Protein AF-A0A259LXD4-F1 (afdb_monomer)

Secondary structure (DSSP, 8-state):
--PPP-PPPP----PPPPPPP------PSPEEEEES-SGGGGGEEEEEESSEEEEEESGGGTTEEEEEEGGGEEEEEETTEEEEEETTSS--EEEESSTT--EEESEEEEE-SSHHHHHHHHHHHHHHHHHHHHTS---

Foldseek 3Di:
DDDDDDDDDDDDDDDDDDDDDPDPPPDDFQKDKDFLDDDLRNQWIWMDGQFWIKTAGGDVSQAKIKTAGLVQWDWDQDPFAIKIFGPVNDQRIFMDRPPPDGDGHRMDGRGHPDPVSRVVVVVSSVVNNVRSVVPDDDD

Solvent-accessible surface area (backbone atoms only — not comparable to full-atom values): 8181 Å² total; per-residue (Å²): 140,85,80,84,84,80,84,81,79,83,82,77,81,78,78,82,75,83,79,78,75,85,73,79,72,80,76,67,80,62,67,54,78,52,55,26,38,63,85,79,32,55,32,32,34,38,38,37,41,75,61,34,33,36,43,28,28,42,76,93,26,62,67,18,42,36,43,35,40,46,92,49,43,45,77,44,85,49,97,64,27,39,36,36,32,26,69,84,72,44,61,61,29,39,31,28,62,43,94,86,39,78,42,60,34,38,63,51,72,51,63,32,76,41,73,66,46,47,51,52,52,52,50,52,52,52,53,40,52,54,51,43,57,70,68,52,76,81,131

Sequence (139 aa):
MTLPQSDLAEAGTIAAAPEASPEATLAGPPRFHGKTGDDVYIYHQVWGDCAMLDHGVGRNYAWGRYRMPLNGVSHQIVEEGIRFTCADGSDCIEGGILEDTPGRTSEHTVPFQSAEFTATYLAQVADLRAACQAAVPAP

Radius of gyration: 25.69 Å; Cα contacts (8 Å, |Δi|>4): 226; chains: 1; bounding box: 62×67×64 Å

Mean predicted aligned error: 11.18 Å

pLDDT: mean 83.95, std 17.84, range [46.03, 98.44]

Nearest PDB structures (foldseek):
  3zvr-assembly1_A  TM=5.681E-01  e=3.660E-01  Rattus norvegicus
  6w3j-assembly1_B  TM=2.791E-01  e=7.040E-01  Homo sapiens
  4n7z-assembly1_A-2  TM=2.471E-01  e=7.040E-01  Homo sapiens
  2f0c-assembly1_C  TM=1.620E-01  e=5.989E+00  Lactococcus phage TP901-1
  3hg0-assembly1_A  TM=1.538E-01  e=6.745E+00  Lactococcus phage TP901-1

Structure (mmCIF, N/CA/C/O backbone):
data_AF-A0A259LXD4-F1
#
_entry.id   AF-A0A259LXD4-F1
#
loop_
_atom_site.group_PDB
_atom_site.id
_atom_site.type_symbol
_atom_site.label_atom_id
_atom_site.label_alt_id
_atom_site.label_comp_id
_atom_site.label_asym_id
_atom_site.label_entity_id
_atom_site.label_seq_id
_atom_site.pdbx_PDB_ins_code
_atom_site.Cartn_x
_atom_site.Cartn_y
_atom_site.Cartn_z
_atom_site.occupancy
_atom_site.B_iso_or_equiv
_atom_site.auth_seq_id
_atom_site.auth_comp_id
_atom_site.auth_asym_id
_atom_site.auth_atom_id
_atom_site.pdbx_PDB_model_num
ATOM 1 N N . MET A 1 1 ? 39.051 -57.321 -50.309 1.00 48.53 1 MET A N 1
ATOM 2 C CA . MET A 1 1 ? 37.728 -57.368 -49.656 1.00 48.53 1 MET A CA 1
ATOM 3 C C . MET A 1 1 ? 37.309 -55.913 -49.506 1.00 48.53 1 MET A C 1
ATOM 5 O O . MET A 1 1 ? 37.899 -55.210 -48.701 1.00 48.53 1 MET A O 1
ATOM 9 N N . THR A 1 2 ? 36.474 -55.429 -50.425 1.00 52.53 2 THR A N 1
ATOM 10 C CA . THR A 1 2 ? 36.201 -53.998 -50.655 1.00 52.53 2 THR A CA 1
ATOM 11 C C . THR A 1 2 ? 34.801 -53.687 -50.139 1.00 52.53 2 THR A C 1
ATOM 13 O O . THR A 1 2 ? 33.858 -54.364 -50.539 1.00 52.53 2 THR A O 1
ATOM 16 N N . LEU A 1 3 ? 34.669 -52.709 -49.242 1.00 55.47 3 LEU A N 1
ATOM 17 C CA . LEU A 1 3 ? 33.374 -52.211 -48.767 1.00 55.47 3 LEU A CA 1
ATOM 18 C C . LEU A 1 3 ? 32.902 -51.070 -49.688 1.00 55.47 3 LEU A C 1
ATOM 20 O O . LEU A 1 3 ? 33.734 -50.236 -50.053 1.00 55.47 3 LEU A O 1
ATOM 24 N N . PRO A 1 4 ? 31.617 -51.015 -50.081 1.00 59.03 4 PRO A N 1
ATOM 25 C CA . PRO A 1 4 ? 31.087 -49.906 -50.865 1.00 59.03 4 PRO A CA 1
ATOM 26 C C . PRO A 1 4 ? 30.902 -48.646 -50.006 1.00 59.03 4 PRO A C 1
ATOM 28 O O . PRO A 1 4 ? 30.591 -48.721 -48.817 1.00 59.03 4 PRO A O 1
ATOM 31 N N . GLN A 1 5 ? 31.119 -47.492 -50.636 1.00 52.81 5 GLN A N 1
ATOM 32 C CA . GLN A 1 5 ? 30.875 -46.163 -50.081 1.00 52.81 5 GLN A CA 1
ATOM 33 C C . GLN A 1 5 ? 29.365 -45.894 -50.050 1.00 52.81 5 GLN A C 1
ATOM 35 O O . GLN A 1 5 ? 28.688 -46.085 -51.056 1.00 52.81 5 GLN A O 1
ATOM 40 N N . SER A 1 6 ? 28.851 -45.461 -48.898 1.00 59.56 6 SER A N 1
ATOM 41 C CA . SER A 1 6 ? 27.480 -44.967 -48.766 1.00 59.56 6 SER A CA 1
ATOM 42 C C . SER A 1 6 ? 27.440 -43.478 -49.095 1.00 59.56 6 SER A C 1
ATOM 44 O O . SER A 1 6 ? 28.030 -42.669 -48.376 1.00 59.56 6 SER A O 1
ATOM 46 N N . ASP A 1 7 ? 26.731 -43.139 -50.168 1.00 52.47 7 ASP A N 1
ATOM 47 C CA . ASP A 1 7 ? 26.339 -41.779 -50.523 1.00 52.47 7 ASP A CA 1
ATOM 48 C C . ASP A 1 7 ? 25.483 -41.157 -49.406 1.00 52.47 7 ASP A C 1
ATOM 50 O O . ASP A 1 7 ? 24.436 -41.687 -49.023 1.00 52.47 7 ASP A O 1
ATOM 54 N N . LEU A 1 8 ? 25.941 -40.027 -48.863 1.00 57.22 8 LEU A N 1
ATOM 55 C CA . LEU A 1 8 ? 25.171 -39.196 -47.940 1.00 57.22 8 LEU A CA 1
ATOM 56 C C . LEU A 1 8 ? 24.273 -38.262 -48.758 1.00 57.22 8 LEU A C 1
ATOM 58 O O . LEU A 1 8 ? 24.759 -37.433 -49.524 1.00 57.22 8 LEU A O 1
ATOM 62 N N . ALA A 1 9 ? 22.962 -38.427 -48.588 1.00 55.69 9 ALA A N 1
ATOM 63 C CA . ALA A 1 9 ? 21.921 -37.646 -49.242 1.00 55.69 9 ALA A CA 1
ATOM 64 C C . ALA A 1 9 ? 21.939 -36.156 -48.845 1.00 55.69 9 ALA A C 1
ATOM 66 O O . ALA A 1 9 ? 22.207 -35.802 -47.695 1.00 55.69 9 ALA A O 1
ATOM 67 N N . GLU A 1 10 ? 21.596 -35.306 -49.818 1.00 53.69 10 GLU A N 1
ATOM 68 C CA . GLU A 1 10 ? 21.357 -33.865 -49.694 1.00 53.69 10 GLU A CA 1
ATOM 69 C C . GLU A 1 10 ? 20.363 -33.522 -48.572 1.00 53.69 10 GLU A C 1
ATOM 71 O O . GLU A 1 10 ? 19.257 -34.062 -48.493 1.00 53.69 10 GLU A O 1
ATOM 76 N N . ALA A 1 11 ? 20.740 -32.564 -47.725 1.00 54.81 11 ALA A N 1
ATOM 77 C CA . ALA A 1 11 ? 19.847 -31.964 -46.746 1.00 54.81 11 ALA A CA 1
ATOM 78 C C . ALA A 1 11 ? 18.886 -30.993 -47.452 1.00 54.81 11 ALA A C 1
ATOM 80 O O . ALA A 1 11 ? 19.263 -29.879 -47.814 1.00 54.81 11 ALA A O 1
ATOM 81 N N . GLY A 1 12 ? 17.635 -31.415 -47.643 1.00 48.69 12 GLY A N 1
ATOM 82 C CA . GLY A 1 12 ? 16.559 -30.548 -48.115 1.00 48.69 12 GLY A CA 1
ATOM 83 C C . GLY A 1 12 ? 16.285 -29.407 -47.132 1.00 48.69 12 GLY A C 1
ATOM 84 O O . GLY A 1 12 ? 16.024 -29.632 -45.950 1.00 48.69 12 GLY A O 1
ATOM 85 N N . THR A 1 13 ? 16.336 -28.170 -47.622 1.00 58.38 13 THR A N 1
ATOM 86 C CA . THR A 1 13 ? 15.918 -26.973 -46.887 1.00 58.38 13 THR A CA 1
ATOM 87 C C . THR A 1 13 ? 14.422 -27.047 -46.581 1.00 58.38 13 THR A C 1
ATOM 89 O O . THR A 1 13 ? 13.594 -27.050 -47.490 1.00 58.38 13 THR A O 1
ATOM 92 N N . ILE A 1 14 ? 14.066 -27.076 -45.297 1.00 58.97 14 ILE A N 1
ATOM 93 C CA . ILE A 1 14 ? 12.678 -26.923 -44.857 1.00 58.97 14 ILE A CA 1
ATOM 94 C C . ILE A 1 14 ? 12.365 -25.424 -44.875 1.00 58.97 14 ILE A C 1
ATOM 96 O O . ILE A 1 14 ? 12.981 -24.649 -44.144 1.00 58.97 14 ILE A O 1
ATOM 100 N N . ALA A 1 15 ? 11.439 -25.010 -45.739 1.00 59.28 15 ALA A N 1
ATOM 101 C CA . ALA A 1 15 ? 10.915 -23.651 -45.749 1.00 59.28 15 ALA A CA 1
ATOM 102 C C . ALA A 1 15 ? 10.229 -23.349 -44.406 1.00 59.28 15 ALA A C 1
ATOM 104 O O . ALA A 1 15 ? 9.408 -24.137 -43.933 1.00 59.28 15 ALA A O 1
ATOM 105 N N . ALA A 1 16 ? 10.581 -22.218 -43.792 1.00 51.22 16 ALA A N 1
ATOM 106 C CA . ALA A 1 16 ? 9.965 -21.754 -42.557 1.00 51.22 16 ALA A CA 1
ATOM 107 C C . ALA A 1 16 ? 8.463 -21.506 -42.775 1.00 51.22 16 ALA A C 1
ATOM 109 O O . ALA A 1 16 ? 8.065 -20.823 -43.721 1.00 51.22 16 ALA A O 1
ATOM 110 N N . ALA A 1 17 ? 7.636 -22.087 -41.905 1.00 54.19 17 ALA A N 1
ATOM 111 C CA . ALA A 1 17 ? 6.202 -21.834 -41.868 1.00 54.19 17 ALA A CA 1
ATOM 112 C C . ALA A 1 17 ? 5.929 -20.358 -41.505 1.00 54.19 17 ALA A C 1
ATOM 114 O O . ALA A 1 17 ? 6.701 -19.778 -40.737 1.00 54.19 17 ALA A O 1
ATOM 115 N N . PRO A 1 18 ? 4.858 -19.745 -42.042 1.00 50.41 18 PRO A N 1
ATOM 116 C CA . PRO A 1 18 ? 4.520 -18.353 -41.768 1.00 50.41 18 PRO A CA 1
ATOM 117 C C . PRO A 1 18 ? 4.286 -18.125 -40.272 1.00 50.41 18 PRO A C 1
ATOM 119 O O . PRO A 1 18 ? 3.616 -18.915 -39.604 1.00 50.41 18 PRO A O 1
ATOM 122 N N . GLU A 1 19 ? 4.866 -17.036 -39.773 1.00 56.22 19 GLU A N 1
ATOM 123 C CA . GLU A 1 19 ? 4.795 -16.598 -38.383 1.00 56.22 19 GLU A CA 1
ATOM 124 C C . GLU A 1 19 ? 3.335 -16.435 -37.940 1.00 56.22 19 GLU A C 1
ATOM 126 O O . GLU A 1 19 ? 2.508 -15.835 -38.633 1.00 56.22 19 GLU A O 1
ATOM 131 N N . ALA A 1 20 ? 3.019 -17.018 -36.784 1.00 52.84 20 ALA A N 1
ATOM 132 C CA . ALA A 1 20 ? 1.704 -16.939 -36.179 1.00 52.84 20 ALA A CA 1
ATOM 133 C C . ALA A 1 20 ? 1.309 -15.473 -35.926 1.00 52.84 20 ALA A C 1
ATOM 135 O O . ALA A 1 20 ? 2.092 -14.667 -35.426 1.00 52.84 20 ALA A O 1
ATOM 136 N N . SER A 1 21 ? 0.063 -15.162 -36.287 1.00 51.66 21 SER A N 1
ATOM 137 C CA . SER A 1 21 ? -0.647 -13.916 -35.985 1.00 51.66 21 SER A CA 1
ATOM 138 C C . SER A 1 21 ? -0.534 -13.559 -34.493 1.00 51.66 21 SER A C 1
ATOM 140 O O . SER A 1 21 ? -0.511 -14.484 -33.680 1.00 51.66 21 SER A O 1
ATOM 142 N N . PRO A 1 22 ? -0.500 -12.269 -34.097 1.00 53.78 22 PRO A N 1
ATOM 143 C CA . PRO A 1 22 ? -0.446 -11.903 -32.689 1.00 53.78 22 PRO A CA 1
ATOM 144 C C . PRO A 1 22 ? -1.735 -12.374 -32.017 1.00 53.78 22 PRO A C 1
ATOM 146 O O . PRO A 1 22 ? -2.804 -11.792 -32.207 1.00 53.78 22 PRO A O 1
ATOM 149 N N . GLU A 1 23 ? -1.639 -13.456 -31.246 1.00 50.03 23 GLU A N 1
ATOM 150 C CA . GLU A 1 23 ? -2.660 -13.813 -30.277 1.00 50.03 23 GLU A CA 1
ATOM 151 C C . GLU A 1 23 ? -2.882 -12.583 -29.401 1.00 50.03 23 GLU A C 1
ATOM 153 O O . GLU A 1 23 ? -1.971 -12.102 -28.724 1.00 50.03 23 GLU A O 1
ATOM 158 N N . ALA A 1 24 ? -4.096 -12.036 -29.444 1.00 48.34 24 ALA A N 1
ATOM 159 C CA . ALA A 1 24 ? -4.552 -11.132 -28.412 1.00 48.34 24 ALA A CA 1
ATOM 160 C C . ALA A 1 24 ? -4.520 -11.932 -27.110 1.00 48.34 24 ALA A C 1
ATOM 162 O O . ALA A 1 24 ? -5.437 -12.702 -26.821 1.00 48.34 24 ALA A O 1
ATOM 163 N N . THR A 1 25 ? -3.430 -11.797 -26.356 1.00 48.28 25 THR A N 1
ATOM 164 C CA . THR A 1 25 ? -3.342 -12.277 -24.986 1.00 48.28 25 THR A CA 1
ATOM 165 C C . THR A 1 25 ? -4.587 -11.757 -24.286 1.00 48.28 25 THR A C 1
ATOM 167 O O . THR A 1 25 ? -4.755 -10.542 -24.171 1.00 48.28 25 THR A O 1
ATOM 170 N N . LEU A 1 26 ? -5.493 -12.654 -23.886 1.00 46.03 26 LEU A N 1
ATOM 171 C CA . LEU A 1 26 ? -6.630 -12.302 -23.045 1.00 46.03 26 LEU A CA 1
ATOM 172 C C . LEU A 1 26 ? -6.041 -11.665 -21.787 1.00 46.03 26 LEU A C 1
ATOM 174 O O . LEU A 1 26 ? -5.521 -12.365 -20.917 1.00 46.03 26 LEU A O 1
ATOM 178 N N . ALA A 1 27 ? -6.018 -10.335 -21.746 1.00 64.56 27 ALA A N 1
ATOM 179 C CA . ALA A 1 27 ? -5.463 -9.606 -20.627 1.00 64.56 27 ALA A CA 1
ATOM 180 C C . ALA A 1 27 ? -6.328 -9.953 -19.415 1.00 64.56 27 ALA A C 1
ATOM 182 O O . ALA A 1 27 ? -7.513 -9.623 -19.368 1.00 64.56 27 ALA A O 1
ATOM 183 N N . GLY A 1 28 ? -5.754 -10.701 -18.470 1.00 65.25 28 GLY A N 1
ATOM 184 C CA . GLY A 1 28 ? -6.390 -10.953 -17.182 1.00 65.25 28 GLY A CA 1
ATOM 185 C C . GLY A 1 28 ? -6.682 -9.637 -16.448 1.00 65.25 28 GLY A C 1
ATOM 186 O O . GLY A 1 28 ? -6.228 -8.574 -16.884 1.00 65.25 28 GLY A O 1
ATOM 187 N N . PRO A 1 29 ? -7.423 -9.680 -15.327 1.00 79.81 29 PRO A N 1
ATOM 188 C CA . PRO A 1 29 ? -7.726 -8.474 -14.567 1.00 79.81 29 PRO A CA 1
ATOM 189 C C . PRO A 1 29 ? -6.436 -7.713 -14.206 1.00 79.81 29 PRO A C 1
ATOM 191 O O . PRO A 1 29 ? -5.418 -8.361 -13.919 1.00 79.81 29 PRO A O 1
ATOM 194 N N . PRO A 1 30 ? -6.463 -6.364 -14.213 1.00 86.94 30 PRO A N 1
ATOM 195 C CA . PRO A 1 30 ? -5.315 -5.546 -13.842 1.00 86.94 30 PRO A CA 1
ATOM 196 C C . PRO A 1 30 ? -4.732 -5.977 -12.494 1.00 86.94 30 PRO A C 1
ATOM 198 O O . PRO A 1 30 ? -5.461 -6.117 -11.510 1.00 86.94 30 PRO A O 1
ATOM 201 N N . ARG A 1 31 ? -3.416 -6.212 -12.461 1.00 92.69 31 ARG A N 1
ATOM 202 C CA . ARG A 1 31 ? -2.681 -6.620 -11.258 1.00 92.69 31 ARG A CA 1
ATOM 203 C C . ARG A 1 31 ? -1.198 -6.278 -11.360 1.00 92.69 31 ARG A C 1
ATOM 205 O O . ARG A 1 31 ? -0.652 -6.259 -12.461 1.00 92.69 31 ARG A O 1
ATOM 212 N N . PHE A 1 32 ? -0.532 -6.106 -10.223 1.00 94.69 32 PHE A N 1
ATOM 213 C CA . PHE A 1 32 ? 0.930 -5.993 -10.145 1.00 94.69 32 PHE A CA 1
ATOM 214 C C . PHE A 1 32 ? 1.473 -6.769 -8.944 1.00 94.69 32 PHE A C 1
ATOM 216 O O . PHE A 1 32 ? 0.761 -6.968 -7.966 1.00 94.69 32 PHE A O 1
ATOM 223 N N . HIS A 1 33 ? 2.741 -7.176 -8.995 1.00 94.62 33 HIS A N 1
ATOM 224 C CA . HIS A 1 33 ? 3.467 -7.781 -7.875 1.00 94.62 33 HIS A CA 1
ATOM 225 C C . HIS A 1 33 ? 4.883 -7.210 -7.825 1.0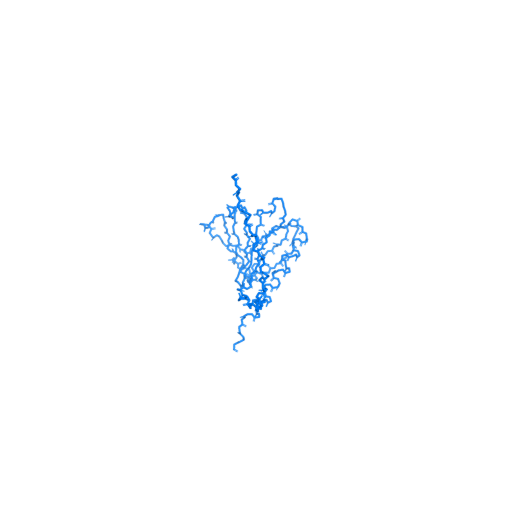0 94.62 33 HIS A C 1
ATOM 227 O O . HIS A 1 33 ? 5.503 -7.002 -8.867 1.00 94.62 33 HIS A O 1
ATOM 233 N N . GLY A 1 34 ? 5.385 -6.954 -6.621 1.00 93.62 34 GLY A N 1
ATOM 234 C CA . GLY A 1 34 ? 6.707 -6.391 -6.405 1.00 93.62 34 GLY A CA 1
ATOM 235 C C . GLY A 1 34 ? 7.237 -6.622 -4.992 1.00 93.62 34 GLY A C 1
ATOM 236 O O . GLY A 1 34 ? 6.648 -7.329 -4.170 1.00 93.62 34 GLY A O 1
ATOM 237 N N . LYS A 1 35 ? 8.385 -6.006 -4.725 1.00 93.81 35 LYS A N 1
ATOM 238 C CA . LYS A 1 35 ? 9.043 -5.957 -3.4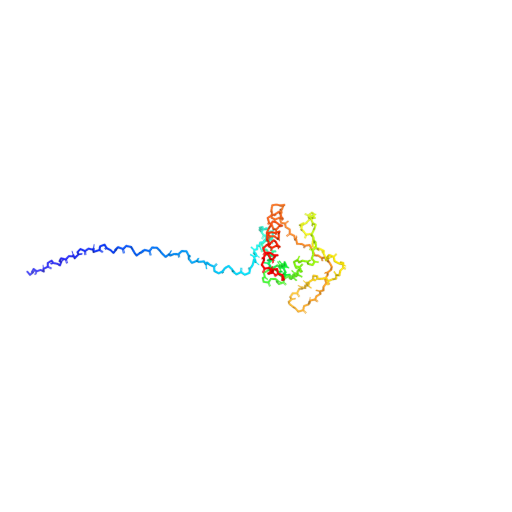15 1.00 93.81 35 LYS A CA 1
ATOM 239 C C . LYS A 1 35 ? 9.194 -4.499 -3.005 1.00 93.81 35 LYS A C 1
ATOM 241 O O . LYS A 1 35 ? 9.182 -3.625 -3.870 1.00 93.81 35 LYS A O 1
ATOM 246 N N . THR A 1 36 ? 9.378 -4.239 -1.718 1.00 94.94 36 THR A N 1
ATOM 247 C CA . THR A 1 36 ? 9.582 -2.864 -1.234 1.00 94.94 36 THR A CA 1
ATOM 248 C C . THR A 1 36 ? 11.052 -2.429 -1.196 1.00 94.94 36 THR A C 1
ATOM 250 O O . THR A 1 36 ? 11.359 -1.299 -0.808 1.00 94.94 36 THR A O 1
ATOM 253 N N . GLY A 1 37 ? 11.959 -3.312 -1.622 1.00 94.62 37 GLY A N 1
ATOM 254 C CA . GLY A 1 37 ? 13.386 -3.054 -1.777 1.00 94.62 37 GLY A CA 1
ATOM 255 C C . GLY A 1 37 ? 14.211 -4.336 -1.900 1.00 94.62 37 GLY A C 1
ATOM 256 O O . GLY A 1 37 ? 13.674 -5.421 -2.149 1.00 94.62 37 GLY A O 1
ATOM 257 N N . ASP A 1 38 ? 15.511 -4.190 -1.665 1.00 92.19 38 ASP A N 1
ATOM 258 C CA . ASP A 1 38 ? 16.531 -5.240 -1.658 1.00 92.19 38 ASP A CA 1
ATOM 259 C C . ASP A 1 38 ? 16.944 -5.667 -0.231 1.00 92.19 38 ASP A C 1
ATOM 261 O O . ASP A 1 38 ? 16.411 -5.192 0.775 1.00 92.19 38 ASP A O 1
ATOM 265 N N . ASP A 1 39 ? 17.880 -6.617 -0.126 1.00 92.38 39 ASP A N 1
ATOM 266 C CA . ASP A 1 39 ? 18.386 -7.188 1.132 1.00 92.38 39 ASP A CA 1
ATOM 267 C C . ASP A 1 39 ? 17.275 -7.675 2.073 1.00 92.38 39 ASP A C 1
ATOM 269 O O . ASP A 1 39 ? 16.596 -8.658 1.788 1.00 92.38 39 ASP A O 1
ATOM 273 N N . VAL A 1 40 ? 17.075 -7.011 3.212 1.00 88.62 40 VAL A N 1
ATOM 274 C CA . VAL A 1 40 ? 16.027 -7.360 4.178 1.00 88.62 40 VAL A CA 1
ATOM 275 C C . VAL A 1 40 ? 14.629 -6.979 3.679 1.00 88.62 40 VAL A C 1
ATOM 277 O O . VAL A 1 40 ? 13.654 -7.630 4.051 1.00 88.62 40 VAL A O 1
ATOM 280 N N . TYR A 1 41 ? 14.519 -5.997 2.779 1.00 91.75 41 TYR A N 1
ATOM 281 C CA . TYR A 1 41 ? 13.246 -5.547 2.214 1.00 91.75 41 TYR A CA 1
ATOM 282 C C . TYR A 1 41 ? 12.670 -6.532 1.192 1.00 91.75 41 TYR A C 1
ATOM 284 O O . TYR A 1 41 ? 11.481 -6.468 0.892 1.00 91.75 41 TYR A O 1
ATOM 292 N N . ILE A 1 42 ? 13.433 -7.535 0.731 1.00 91.81 42 ILE A N 1
ATOM 293 C CA . ILE A 1 42 ? 12.868 -8.607 -0.109 1.00 91.81 42 ILE A CA 1
ATOM 294 C C . ILE A 1 42 ? 11.819 -9.448 0.631 1.00 91.81 42 ILE A C 1
ATOM 296 O O . ILE A 1 42 ? 11.045 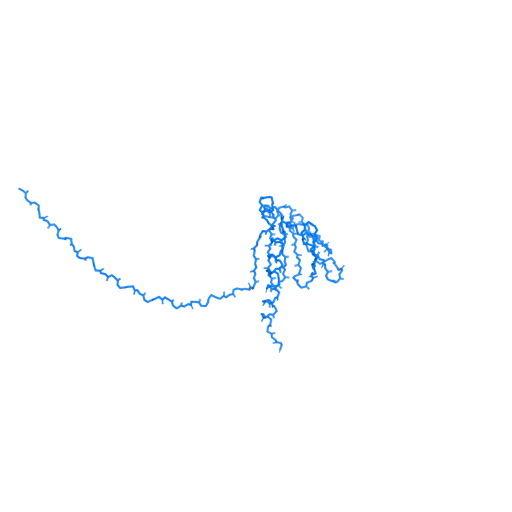-10.166 -0.005 1.00 91.81 42 ILE A O 1
ATOM 300 N N . TYR A 1 43 ? 11.814 -9.396 1.967 1.00 93.69 43 TYR A N 1
ATOM 301 C CA . TYR A 1 43 ? 10.803 -10.032 2.807 1.00 93.69 43 TYR A CA 1
ATOM 302 C C . TYR A 1 43 ? 9.515 -9.213 2.913 1.00 93.69 43 TYR A C 1
ATOM 304 O O . TYR A 1 43 ? 8.541 -9.716 3.462 1.00 93.69 43 TYR A O 1
ATOM 312 N N . HIS A 1 44 ? 9.496 -7.998 2.373 1.00 96.38 44 HIS A N 1
ATOM 313 C CA . HIS A 1 44 ? 8.317 -7.161 2.246 1.00 96.38 44 HIS A CA 1
ATOM 314 C C . HIS A 1 44 ? 7.850 -7.211 0.794 1.00 96.38 44 HIS A C 1
ATOM 316 O O . HIS A 1 44 ? 8.440 -6.614 -0.109 1.00 96.38 44 HIS A O 1
ATOM 322 N N . GLN A 1 45 ? 6.802 -7.991 0.559 1.00 96.31 45 GLN A N 1
ATOM 323 C CA . GLN A 1 45 ? 6.208 -8.141 -0.762 1.00 96.31 45 GLN A CA 1
ATOM 324 C C . GLN A 1 45 ? 4.931 -7.329 -0.849 1.00 96.31 45 GLN A C 1
ATOM 326 O O . GLN A 1 45 ? 4.151 -7.286 0.102 1.00 96.31 45 GLN A O 1
ATOM 331 N N . VAL A 1 46 ? 4.713 -6.722 -2.008 1.00 97.44 46 VAL A N 1
ATOM 332 C CA . VAL A 1 46 ? 3.513 -5.943 -2.294 1.00 97.44 46 VAL A CA 1
ATOM 333 C C . VAL A 1 46 ? 2.820 -6.480 -3.533 1.00 97.44 46 VAL A C 1
ATOM 335 O O . VAL A 1 46 ? 3.462 -6.827 -4.525 1.00 97.44 46 VAL A O 1
ATOM 338 N N . TRP A 1 47 ? 1.502 -6.565 -3.473 1.00 96.75 47 TRP A N 1
ATOM 339 C CA . TRP A 1 47 ? 0.651 -7.000 -4.574 1.00 96.75 47 TRP A CA 1
ATOM 340 C C . TRP A 1 47 ? -0.573 -6.087 -4.655 1.00 96.75 47 TRP A C 1
ATOM 342 O O . TRP A 1 47 ? -0.947 -5.451 -3.670 1.00 96.75 47 TRP A O 1
ATOM 352 N N . GLY A 1 48 ? -1.191 -6.006 -5.827 1.00 97.00 48 GLY A N 1
ATOM 353 C CA . GLY A 1 48 ? -2.440 -5.279 -5.992 1.00 97.00 48 GLY A CA 1
ATOM 354 C C . GLY A 1 48 ? -3.304 -5.843 -7.107 1.00 97.00 48 GLY A C 1
ATOM 355 O O . GLY A 1 48 ? -2.788 -6.309 -8.126 1.00 97.00 48 GLY A O 1
ATOM 356 N N . ASP A 1 49 ? -4.615 -5.760 -6.908 1.00 96.19 49 ASP A N 1
ATOM 357 C CA . ASP A 1 49 ? -5.662 -5.982 -7.903 1.00 96.19 49 ASP A CA 1
ATOM 358 C C . ASP A 1 49 ? -6.797 -4.949 -7.743 1.00 96.19 49 ASP A C 1
ATOM 360 O O . ASP A 1 49 ? -6.721 -4.029 -6.926 1.00 96.19 49 ASP A O 1
ATOM 364 N N . CYS A 1 50 ? -7.871 -5.077 -8.526 1.00 95.50 50 CYS A N 1
ATOM 365 C CA . CYS A 1 50 ? -8.985 -4.125 -8.481 1.00 95.50 50 CYS A CA 1
ATOM 366 C C . CYS A 1 50 ? -9.777 -4.092 -7.166 1.00 95.50 50 CYS A C 1
ATOM 368 O O . CYS A 1 50 ? -10.587 -3.181 -6.983 1.00 95.50 50 CYS A O 1
ATOM 370 N N . ALA A 1 51 ? -9.567 -5.046 -6.259 1.00 95.50 51 ALA A N 1
ATOM 371 C CA . ALA A 1 51 ? -10.200 -5.068 -4.950 1.00 95.50 51 ALA A CA 1
ATOM 372 C C . ALA A 1 51 ? -9.253 -4.566 -3.854 1.00 95.50 51 ALA A C 1
ATOM 374 O O . ALA A 1 51 ? -9.663 -3.765 -3.010 1.00 95.50 51 ALA A O 1
ATOM 375 N N . MET A 1 52 ? -8.003 -5.026 -3.853 1.00 96.88 52 MET A N 1
ATOM 376 C CA . MET A 1 52 ? -7.107 -4.925 -2.705 1.00 96.88 52 MET A CA 1
ATOM 377 C C . MET A 1 52 ? -5.680 -4.546 -3.104 1.00 96.88 52 MET A C 1
ATOM 379 O O . MET A 1 52 ? -5.164 -4.952 -4.141 1.00 96.88 52 MET A O 1
ATOM 383 N N . LEU A 1 53 ? -5.016 -3.828 -2.205 1.00 98.12 53 LEU A N 1
ATOM 384 C CA . LEU A 1 53 ? -3.567 -3.806 -2.061 1.00 98.12 53 LEU A CA 1
ATOM 385 C C . LEU A 1 53 ? -3.190 -4.786 -0.946 1.00 98.12 53 LEU A C 1
ATOM 387 O O . LEU A 1 53 ? -3.867 -4.853 0.079 1.00 98.12 53 LEU A O 1
ATOM 391 N N . ASP A 1 54 ? -2.112 -5.535 -1.123 1.00 96.81 54 ASP A N 1
ATOM 392 C CA . ASP A 1 54 ? -1.635 -6.531 -0.166 1.00 96.81 54 ASP A CA 1
ATOM 393 C C . ASP A 1 54 ? -0.175 -6.247 0.176 1.00 96.81 54 ASP A C 1
ATOM 395 O O . ASP A 1 54 ? 0.644 -6.022 -0.716 1.00 96.81 54 ASP A O 1
ATOM 399 N N . HIS A 1 55 ? 0.144 -6.248 1.465 1.00 97.25 55 HIS A N 1
ATOM 400 C CA . HIS A 1 55 ? 1.504 -6.178 1.970 1.00 97.25 55 HIS A CA 1
ATOM 401 C C . HIS A 1 55 ? 1.785 -7.390 2.852 1.00 97.25 55 HIS A C 1
ATOM 403 O O . HIS A 1 55 ? 1.229 -7.550 3.940 1.00 97.25 55 HIS A O 1
ATOM 409 N N . GLY A 1 56 ? 2.692 -8.229 2.375 1.00 95.62 56 GLY A N 1
ATOM 410 C CA . GLY A 1 56 ? 3.126 -9.437 3.045 1.00 95.62 56 GLY A CA 1
ATOM 411 C C . GLY A 1 56 ? 4.515 -9.294 3.651 1.00 95.62 56 GLY A C 1
ATOM 412 O O . GLY A 1 56 ? 5.430 -8.811 2.986 1.00 95.62 56 GLY A O 1
ATOM 413 N N . VAL A 1 57 ? 4.680 -9.767 4.887 1.00 94.94 57 VAL A N 1
ATOM 414 C CA . VAL A 1 57 ? 5.913 -9.661 5.674 1.00 94.94 57 VAL A CA 1
ATOM 415 C C . VAL A 1 57 ? 6.475 -11.053 5.976 1.00 94.94 57 VAL A C 1
ATOM 417 O O . VAL A 1 57 ? 5.802 -11.920 6.537 1.00 94.94 57 VAL A O 1
ATOM 420 N N . GLY A 1 58 ? 7.739 -11.269 5.622 1.00 92.81 58 GLY A N 1
ATOM 421 C CA . GLY A 1 58 ? 8.438 -12.542 5.780 1.00 92.81 58 GLY A CA 1
ATOM 422 C C . GLY A 1 58 ? 8.222 -13.524 4.629 1.00 92.81 58 GLY A C 1
ATOM 423 O O . GLY A 1 58 ? 7.466 -13.291 3.682 1.00 92.81 58 GLY A O 1
ATOM 424 N N . ARG A 1 59 ? 8.910 -14.671 4.698 1.00 89.62 59 ARG A N 1
ATOM 425 C CA . ARG A 1 59 ? 8.689 -15.768 3.739 1.00 89.62 59 ARG A CA 1
ATOM 426 C C . ARG A 1 59 ? 7.270 -16.294 3.908 1.00 89.62 59 ARG A C 1
ATOM 428 O O . ARG A 1 59 ? 6.871 -16.595 5.028 1.00 89.62 59 ARG A O 1
ATOM 435 N N . ASN A 1 60 ? 6.535 -16.417 2.804 1.00 86.12 60 ASN A N 1
ATOM 436 C CA . ASN A 1 60 ? 5.140 -16.873 2.799 1.00 86.12 60 ASN A CA 1
ATOM 437 C C . ASN A 1 60 ? 4.236 -16.082 3.766 1.00 86.12 60 ASN A C 1
ATOM 439 O O . ASN A 1 60 ? 3.309 -16.651 4.330 1.00 86.12 60 ASN A O 1
ATOM 443 N N . TYR A 1 61 ? 4.535 -14.797 3.998 1.00 90.25 61 TYR A N 1
ATOM 444 C CA . TYR A 1 61 ? 3.764 -13.920 4.892 1.00 90.25 61 TYR A CA 1
ATOM 445 C C . TYR A 1 61 ? 3.744 -14.365 6.364 1.00 90.25 61 TYR A C 1
ATOM 447 O O . TYR A 1 61 ? 2.870 -13.968 7.133 1.00 90.25 61 TYR A O 1
ATOM 455 N N . ALA A 1 62 ? 4.720 -15.183 6.776 1.00 89.38 62 ALA A N 1
ATOM 456 C CA . ALA A 1 62 ? 4.765 -15.789 8.107 1.00 89.38 62 ALA A CA 1
ATOM 457 C C . ALA A 1 62 ? 4.842 -14.778 9.264 1.00 89.38 62 ALA A C 1
ATOM 459 O O . ALA A 1 62 ? 4.568 -15.138 10.406 1.00 89.38 62 ALA A O 1
ATOM 460 N N . TRP A 1 63 ? 5.238 -13.534 8.992 1.00 89.75 63 TRP A N 1
ATOM 461 C CA . TRP A 1 63 ? 5.348 -12.479 10.002 1.00 89.75 63 TRP A CA 1
ATOM 462 C C . TRP A 1 63 ? 4.223 -11.451 9.917 1.00 89.75 63 TRP A C 1
ATOM 464 O O . TRP A 1 63 ? 4.127 -10.588 10.783 1.00 89.75 63 TRP A O 1
ATOM 474 N N . GLY A 1 64 ? 3.364 -11.546 8.904 1.00 92.44 64 GLY A N 1
ATOM 475 C CA . GLY A 1 64 ? 2.204 -10.683 8.768 1.00 92.44 64 GLY A CA 1
ATOM 476 C C . GLY A 1 64 ? 1.699 -10.598 7.336 1.00 92.44 64 GLY A C 1
ATOM 477 O O . GLY A 1 64 ? 2.478 -10.650 6.382 1.00 92.44 64 GLY A O 1
ATOM 478 N N . ARG A 1 65 ? 0.390 -10.417 7.191 1.00 94.62 65 ARG A N 1
ATOM 479 C CA . ARG A 1 65 ? -0.253 -10.059 5.926 1.00 94.62 65 ARG A CA 1
ATOM 480 C C . ARG A 1 65 ? -1.261 -8.953 6.180 1.00 94.62 65 ARG A C 1
ATOM 482 O O . ARG A 1 65 ? -2.047 -9.060 7.117 1.00 94.62 65 ARG A O 1
ATOM 489 N N . TYR A 1 66 ? -1.230 -7.921 5.346 1.00 95.81 66 TYR A N 1
ATOM 490 C CA . TYR A 1 66 ? -2.091 -6.751 5.458 1.00 95.81 66 TYR A CA 1
ATOM 491 C C . TYR A 1 66 ? -2.824 -6.523 4.142 1.00 95.81 66 TYR A C 1
ATOM 493 O O . TYR A 1 66 ? -2.185 -6.279 3.122 1.00 95.81 66 TYR A O 1
ATOM 501 N N . ARG A 1 67 ? -4.157 -6.582 4.161 1.00 96.31 67 ARG A N 1
ATOM 502 C CA . ARG A 1 67 ? -5.010 -6.398 2.981 1.00 96.31 67 ARG A CA 1
ATOM 503 C C . ARG A 1 67 ? -5.793 -5.101 3.126 1.00 96.31 67 ARG A C 1
ATOM 505 O O . ARG A 1 67 ? -6.571 -4.922 4.060 1.00 96.31 67 ARG A O 1
ATOM 512 N N . MET A 1 68 ? -5.554 -4.188 2.200 1.00 97.44 68 MET A N 1
ATOM 513 C CA . MET A 1 68 ? -6.048 -2.818 2.209 1.00 97.44 68 MET A CA 1
ATOM 514 C C . 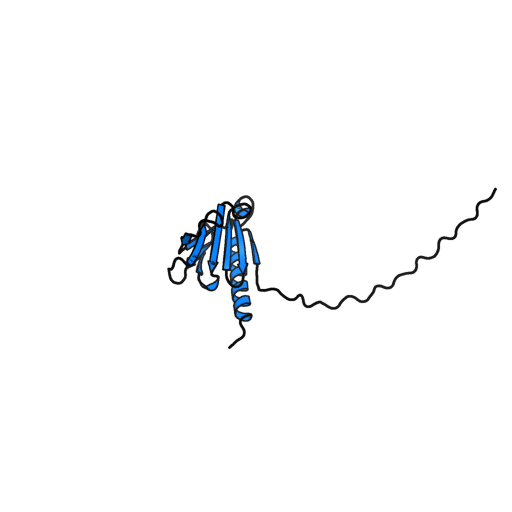MET A 1 68 ? -6.989 -2.638 1.013 1.00 97.44 68 MET A C 1
ATOM 516 O O . MET A 1 68 ? -6.535 -2.797 -0.121 1.00 97.44 68 MET A O 1
ATOM 520 N N . PRO A 1 69 ? -8.275 -2.297 1.204 1.00 97.25 69 PRO A N 1
ATOM 521 C CA . PRO A 1 69 ? -9.191 -2.088 0.085 1.00 97.25 69 PRO A CA 1
ATOM 522 C C . PRO A 1 69 ? -8.675 -0.989 -0.837 1.00 97.25 69 PRO A C 1
ATOM 524 O O . PRO A 1 69 ? -8.482 0.136 -0.378 1.00 97.25 69 PRO A O 1
ATOM 527 N N . LEU A 1 70 ? -8.493 -1.279 -2.132 1.00 96.94 70 LEU A N 1
ATOM 528 C CA . LEU A 1 70 ? -7.875 -0.348 -3.083 1.00 96.94 70 LEU A CA 1
ATOM 529 C C . LEU A 1 70 ? -8.548 1.026 -2.989 1.00 96.94 70 LEU A C 1
ATOM 531 O O . LEU A 1 70 ? -7.901 2.029 -2.717 1.00 96.94 70 LEU A O 1
ATOM 535 N N . ASN A 1 71 ? -9.871 1.082 -3.114 1.00 95.94 71 ASN A N 1
ATOM 536 C CA . ASN A 1 71 ? -10.628 2.336 -3.062 1.00 95.94 71 ASN A CA 1
ATOM 537 C C . ASN A 1 71 ? -11.032 2.782 -1.646 1.00 95.94 71 ASN A C 1
ATOM 539 O O . ASN A 1 71 ? -11.622 3.847 -1.506 1.00 95.94 71 ASN A O 1
ATOM 543 N N . GLY A 1 72 ? -10.716 1.996 -0.612 1.00 96.75 72 GLY A N 1
ATOM 544 C CA . GLY A 1 72 ? -11.058 2.298 0.783 1.00 96.75 72 GLY A CA 1
ATOM 545 C C . GLY A 1 72 ? -9.933 2.952 1.585 1.00 96.75 72 GLY A C 1
ATOM 546 O O . GLY A 1 72 ? -10.163 3.333 2.729 1.00 96.75 72 GLY A O 1
ATOM 547 N N . VAL A 1 73 ? -8.735 3.101 1.009 1.00 98.19 73 VAL A N 1
ATOM 548 C CA . VAL A 1 73 ? -7.580 3.713 1.683 1.00 98.19 73 VAL A CA 1
ATOM 549 C C . VAL A 1 73 ? -7.041 4.933 0.936 1.00 98.19 73 VAL A C 1
ATOM 551 O O . VAL A 1 73 ? -6.957 4.948 -0.296 1.00 98.19 73 VAL A O 1
ATOM 554 N N . SER A 1 74 ? -6.627 5.943 1.697 1.00 97.69 74 SER A N 1
ATOM 555 C CA . SER A 1 74 ? -5.733 7.016 1.259 1.00 97.69 74 SER A CA 1
ATOM 556 C C . SER A 1 74 ? -4.286 6.663 1.618 1.00 97.69 74 SER A C 1
ATOM 558 O O . SER A 1 74 ? -4.038 5.691 2.336 1.00 97.69 74 SER A O 1
ATOM 560 N N . HIS A 1 75 ? -3.317 7.416 1.093 1.00 98.00 75 HIS A N 1
ATOM 561 C CA . HIS A 1 75 ? -1.909 7.200 1.413 1.00 98.00 75 HIS A CA 1
ATOM 562 C C . HIS A 1 75 ? -1.158 8.505 1.674 1.00 98.00 75 HIS A C 1
ATOM 564 O O . HIS A 1 75 ? -1.479 9.547 1.104 1.00 98.00 75 HIS A O 1
ATOM 570 N N . GLN A 1 76 ? -0.118 8.415 2.500 1.00 98.12 76 GLN A N 1
ATOM 571 C CA . GLN A 1 76 ? 0.839 9.479 2.775 1.00 98.12 76 GLN A CA 1
ATOM 572 C C . GLN A 1 76 ? 2.259 8.902 2.765 1.00 98.12 76 GLN A C 1
ATOM 574 O O . GLN A 1 76 ? 2.515 7.861 3.371 1.00 98.12 76 GLN A O 1
ATOM 579 N N . ILE A 1 77 ? 3.193 9.588 2.100 1.00 97.81 77 ILE A N 1
ATOM 580 C CA . ILE A 1 77 ? 4.621 9.261 2.196 1.00 97.81 77 ILE A CA 1
ATOM 581 C C . ILE A 1 77 ? 5.121 9.714 3.572 1.00 97.81 77 ILE A C 1
ATOM 583 O O . ILE A 1 77 ? 4.949 10.875 3.949 1.00 97.81 77 ILE A O 1
ATOM 587 N N . VAL A 1 78 ? 5.731 8.793 4.310 1.00 97.38 78 VAL A N 1
ATOM 588 C CA . VAL A 1 78 ? 6.336 9.003 5.631 1.00 97.38 78 VAL A CA 1
ATOM 589 C C . VAL A 1 78 ? 7.806 8.577 5.587 1.00 97.38 78 VAL A C 1
ATOM 591 O O . VAL A 1 78 ? 8.231 7.936 4.630 1.00 97.38 78 VAL A O 1
ATOM 594 N N . GLU A 1 79 ? 8.593 8.927 6.607 1.00 92.81 79 GLU A N 1
ATOM 595 C CA . GLU A 1 79 ? 10.038 8.628 6.654 1.00 92.81 79 GLU A CA 1
ATOM 596 C C . GLU A 1 79 ? 10.351 7.143 6.412 1.00 92.81 79 GLU A C 1
ATOM 598 O O . GLU A 1 79 ? 11.289 6.811 5.694 1.00 92.81 79 GLU A O 1
ATOM 603 N N . GLU A 1 80 ? 9.517 6.253 6.948 1.00 89.69 80 GLU A N 1
ATOM 604 C CA . GLU A 1 80 ? 9.720 4.806 6.883 1.00 89.69 80 GLU A CA 1
ATOM 605 C C . GLU A 1 80 ? 9.094 4.146 5.641 1.00 89.69 80 GLU A C 1
ATOM 607 O O . GLU A 1 80 ? 9.256 2.944 5.458 1.00 89.69 80 GLU A O 1
ATOM 612 N N . GLY A 1 81 ? 8.376 4.885 4.782 1.00 96.25 81 GLY A N 1
ATOM 613 C CA . GLY A 1 81 ? 7.709 4.329 3.600 1.00 96.25 81 GLY A CA 1
ATOM 614 C C . GLY A 1 81 ? 6.366 4.988 3.289 1.00 96.25 81 GLY A C 1
ATOM 615 O O . GLY A 1 81 ? 6.264 6.207 3.165 1.00 96.25 81 GLY A O 1
ATOM 616 N N . ILE A 1 82 ? 5.318 4.179 3.126 1.00 98.31 82 ILE A N 1
ATOM 617 C CA . ILE A 1 82 ? 3.972 4.663 2.792 1.00 98.31 82 ILE A CA 1
ATOM 618 C C . ILE A 1 82 ? 3.002 4.249 3.886 1.00 98.31 82 ILE A C 1
ATOM 620 O O . ILE A 1 82 ? 2.786 3.059 4.118 1.00 98.31 82 ILE A O 1
ATOM 624 N N . ARG A 1 83 ? 2.371 5.236 4.517 1.00 98.44 83 ARG A N 1
ATOM 625 C CA . ARG A 1 83 ? 1.249 5.008 5.421 1.00 98.44 83 ARG A CA 1
ATOM 626 C C . ARG A 1 83 ? -0.045 4.973 4.628 1.00 98.44 83 ARG A C 1
ATOM 628 O O . ARG A 1 83 ? -0.353 5.928 3.921 1.00 98.44 83 ARG A O 1
ATOM 635 N N . PHE A 1 84 ? -0.794 3.892 4.777 1.00 98.31 84 PHE A N 1
ATOM 636 C CA . PHE A 1 84 ? -2.162 3.751 4.303 1.00 98.31 84 PHE A CA 1
ATOM 637 C C . PHE A 1 84 ? -3.131 3.962 5.456 1.00 98.31 84 PHE A C 1
ATOM 639 O O . PHE A 1 84 ? -2.923 3.420 6.540 1.00 98.31 84 PHE A O 1
ATOM 646 N N . THR A 1 85 ? -4.196 4.717 5.205 1.00 98.44 85 THR A N 1
ATOM 647 C CA . THR A 1 85 ? -5.227 5.024 6.202 1.00 98.44 85 THR A CA 1
ATOM 648 C C . THR A 1 85 ? -6.603 4.833 5.585 1.00 98.44 85 THR A C 1
ATOM 650 O O . THR A 1 85 ? -6.840 5.244 4.449 1.00 98.44 85 THR A O 1
ATOM 653 N N . CYS A 1 86 ? -7.521 4.215 6.321 1.00 98.25 86 CYS A N 1
ATOM 654 C CA . CYS A 1 86 ? -8.905 4.053 5.894 1.00 98.25 86 CYS A CA 1
ATOM 655 C C . CYS A 1 86 ? -9.573 5.413 5.700 1.00 98.25 86 CYS A C 1
ATOM 657 O O . CYS A 1 86 ? -9.569 6.260 6.593 1.00 98.25 86 CYS A O 1
ATOM 659 N N . ALA A 1 87 ? -10.141 5.628 4.514 1.00 96.88 87 ALA A N 1
ATOM 660 C CA . ALA A 1 87 ? -10.613 6.942 4.083 1.00 96.88 87 ALA A CA 1
ATOM 661 C C . ALA A 1 87 ? -11.792 7.474 4.919 1.00 96.88 87 ALA A C 1
ATOM 663 O O . ALA A 1 87 ? -11.980 8.684 5.013 1.00 96.88 87 ALA A O 1
ATOM 664 N N . ASP A 1 88 ? -12.573 6.581 5.527 1.00 95.25 88 ASP A N 1
ATOM 665 C CA . ASP A 1 88 ? -13.723 6.894 6.378 1.00 95.25 88 ASP A CA 1
ATOM 666 C C . ASP A 1 88 ? -13.399 6.863 7.885 1.00 95.25 88 ASP A C 1
ATOM 668 O O . ASP A 1 88 ? -14.291 7.055 8.710 1.00 95.25 88 ASP A O 1
ATOM 672 N N . GLY A 1 89 ? -12.135 6.622 8.252 1.00 93.56 89 GLY A N 1
ATOM 673 C CA . GLY A 1 89 ? -11.697 6.476 9.641 1.00 93.56 89 GLY A CA 1
ATOM 674 C C . GLY A 1 89 ? -12.106 5.158 10.310 1.00 93.56 89 GLY A C 1
ATOM 675 O O . GLY A 1 89 ? -11.896 5.012 11.512 1.00 93.56 89 GLY A O 1
ATOM 676 N N . SER A 1 90 ? -12.685 4.206 9.571 1.00 96.00 90 SER A N 1
ATOM 677 C CA . SER A 1 90 ? -12.996 2.869 10.084 1.00 96.00 90 SER A CA 1
ATOM 678 C C . SER A 1 90 ? -11.754 1.975 10.169 1.00 96.00 90 SER A C 1
ATOM 680 O O . SER A 1 90 ? -10.713 2.268 9.584 1.00 96.00 90 SER A O 1
ATOM 682 N N . ASP A 1 91 ? -11.875 0.834 10.847 1.00 96.75 91 ASP A N 1
ATOM 683 C CA . ASP A 1 91 ? -10.877 -0.235 10.778 1.00 96.75 91 ASP A CA 1
ATOM 684 C C . ASP A 1 91 ? -11.135 -1.100 9.536 1.00 96.75 91 ASP A C 1
ATOM 686 O O . ASP A 1 91 ? -11.821 -2.124 9.590 1.00 96.75 91 ASP A O 1
ATOM 690 N N . CYS A 1 92 ? -10.638 -0.654 8.383 1.00 95.50 92 CYS A N 1
ATOM 691 C CA . CYS A 1 92 ? -10.878 -1.294 7.089 1.00 95.50 92 CYS A CA 1
ATOM 692 C C . CYS A 1 92 ? -9.762 -2.248 6.639 1.00 95.50 92 CYS A C 1
ATOM 694 O O . CYS A 1 92 ? -10.029 -3.120 5.811 1.00 95.50 92 CYS A O 1
ATOM 696 N N . ILE A 1 93 ? -8.545 -2.106 7.175 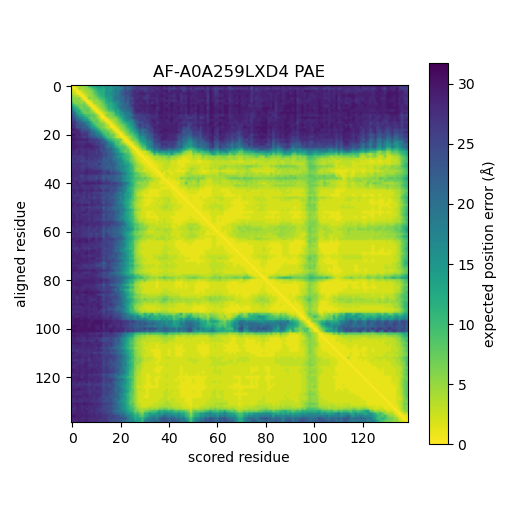1.00 96.31 93 ILE A N 1
ATOM 697 C CA . ILE A 1 93 ? -7.374 -2.894 6.780 1.00 96.31 93 ILE A CA 1
ATOM 698 C C . ILE A 1 93 ? -7.381 -4.200 7.564 1.00 96.31 93 ILE A C 1
ATOM 700 O O . ILE A 1 93 ? -7.311 -4.185 8.790 1.00 96.31 93 ILE A O 1
ATOM 704 N N . GLU A 1 94 ? -7.453 -5.327 6.863 1.00 94.19 94 GLU A N 1
ATOM 705 C CA . GLU A 1 94 ? -7.341 -6.657 7.468 1.00 94.19 94 GLU A CA 1
ATOM 706 C C . GLU A 1 94 ? -5.863 -6.948 7.737 1.00 94.19 94 GLU A C 1
ATOM 708 O O . GLU A 1 94 ? -5.052 -6.847 6.818 1.00 94.19 94 GLU A O 1
ATOM 713 N N . GLY A 1 95 ? -5.497 -7.298 8.971 1.00 89.38 95 GLY A N 1
ATOM 714 C CA . GLY A 1 95 ? -4.104 -7.528 9.349 1.00 89.38 95 GLY A CA 1
ATOM 715 C C . GLY A 1 95 ? -3.943 -8.545 10.474 1.00 89.38 95 GLY A C 1
ATOM 716 O O . GLY A 1 95 ? -4.746 -8.588 11.404 1.00 89.38 95 GLY A O 1
ATOM 717 N N . GLY A 1 96 ? -2.883 -9.350 10.408 1.00 80.81 96 GLY A N 1
ATOM 718 C CA . GLY A 1 96 ? -2.586 -10.351 11.433 1.00 80.81 96 GLY A CA 1
ATOM 719 C C . GLY A 1 96 ? -1.319 -11.155 11.161 1.00 80.81 96 GLY A C 1
ATOM 720 O O . GLY A 1 96 ? -0.839 -11.212 10.027 1.00 80.81 96 GLY A O 1
ATOM 721 N N . ILE A 1 97 ? -0.779 -11.777 12.215 1.00 77.19 97 ILE A N 1
ATOM 722 C CA . ILE A 1 97 ? 0.267 -12.801 12.108 1.00 77.19 97 ILE A CA 1
ATOM 723 C C . ILE A 1 97 ? -0.438 -14.127 11.824 1.00 77.19 97 ILE A C 1
ATOM 725 O O . ILE A 1 97 ? -1.209 -14.591 12.664 1.00 77.19 97 ILE A O 1
ATOM 729 N N . LEU A 1 98 ? -0.137 -14.726 10.666 1.00 62.06 98 LEU A N 1
ATOM 730 C CA . LEU A 1 98 ? -0.800 -15.924 10.132 1.00 62.06 98 LEU A CA 1
ATOM 731 C C . LEU A 1 98 ? -2.297 -15.696 9.827 1.00 62.06 98 LEU A C 1
ATOM 733 O O . LEU A 1 98 ? -2.927 -14.770 10.333 1.00 62.06 98 LEU A O 1
ATOM 737 N N . GLU A 1 99 ? -2.865 -16.533 8.955 1.00 56.44 99 GLU A N 1
ATOM 738 C CA . GLU A 1 99 ? -4.244 -16.405 8.440 1.00 56.44 99 GLU A CA 1
ATOM 739 C C . GLU A 1 99 ? -5.328 -16.448 9.544 1.00 56.44 99 GLU A C 1
ATOM 741 O O . GLU A 1 99 ? -6.474 -16.076 9.302 1.00 56.44 99 GLU A O 1
ATOM 746 N N . ASP A 1 100 ? -4.952 -16.835 10.768 1.00 55.03 100 ASP A N 1
ATOM 747 C CA . ASP A 1 100 ? -5.853 -17.175 11.872 1.00 55.03 100 ASP A CA 1
ATOM 748 C C . ASP A 1 100 ? -6.185 -16.013 12.828 1.00 55.03 100 ASP A C 1
ATOM 750 O O . ASP A 1 100 ? -7.029 -16.175 13.710 1.00 55.03 100 ASP A O 1
ATOM 754 N N . THR A 1 101 ? -5.560 -14.836 12.678 1.00 55.94 101 THR A N 1
ATOM 755 C CA . THR A 1 101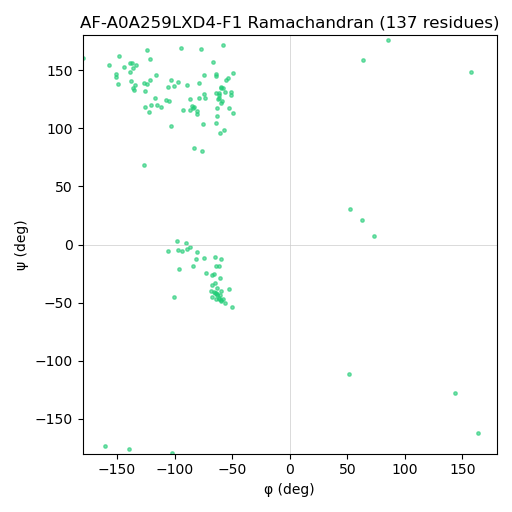 ? -5.821 -13.684 13.571 1.00 55.94 101 THR A CA 1
ATOM 756 C C . THR A 1 101 ? -6.201 -12.416 12.794 1.00 55.94 101 THR A C 1
ATOM 758 O O . THR A 1 101 ? -5.417 -11.467 12.775 1.00 55.94 101 THR A O 1
ATOM 761 N N . PRO A 1 102 ? -7.378 -12.352 12.135 1.00 65.50 102 PRO A N 1
ATOM 762 C CA . PRO A 1 102 ? -7.785 -11.183 11.358 1.00 65.50 102 PRO A CA 1
ATOM 763 C C . PRO A 1 102 ? -8.256 -10.059 12.288 1.00 65.50 102 PRO A C 1
ATOM 765 O O . PRO A 1 102 ? -9.449 -9.852 12.516 1.00 65.50 102 PRO A O 1
ATOM 768 N N . GLY A 1 103 ? -7.297 -9.325 12.847 1.00 86.88 103 GLY A N 1
ATOM 769 C CA . GLY A 1 103 ? -7.561 -7.996 13.365 1.00 86.88 103 GLY A CA 1
ATOM 770 C C . GLY A 1 103 ? -7.900 -7.057 12.211 1.00 86.88 103 GLY A C 1
ATOM 771 O O . GLY A 1 103 ? -7.536 -7.294 11.055 1.00 86.88 103 GLY A O 1
ATOM 772 N N . ARG A 1 104 ? -8.601 -5.970 12.523 1.00 93.69 104 ARG A N 1
ATOM 773 C CA . ARG A 1 104 ? -8.711 -4.840 11.606 1.00 93.69 104 ARG A CA 1
ATOM 774 C C . ARG A 1 104 ? -8.058 -3.625 12.243 1.00 93.69 104 ARG A C 1
ATOM 776 O O . ARG A 1 104 ? -8.083 -3.484 13.462 1.00 93.69 104 ARG A O 1
ATOM 783 N N . THR A 1 105 ? -7.442 -2.796 11.416 1.00 94.94 105 THR A N 1
ATOM 784 C CA . THR A 1 105 ? -6.811 -1.535 11.815 1.00 94.94 105 THR A CA 1
ATOM 785 C C . THR A 1 105 ? -7.232 -0.431 10.852 1.00 94.94 105 THR A C 1
ATOM 787 O O . THR A 1 105 ? -7.587 -0.694 9.697 1.00 94.94 105 THR A O 1
ATOM 790 N N . SER A 1 106 ? -7.206 0.806 11.327 1.00 97.19 106 SER A N 1
ATOM 791 C CA . SER A 1 106 ? -7.502 2.002 10.536 1.00 97.19 106 SER A CA 1
ATOM 792 C C . SER A 1 106 ? -6.289 2.510 9.761 1.00 97.19 106 SER A C 1
ATOM 794 O O . SER A 1 106 ? -6.448 3.239 8.782 1.00 97.19 106 SER A O 1
ATOM 796 N N . GLU A 1 107 ? -5.079 2.099 10.145 1.00 97.31 107 GLU A N 1
ATOM 797 C CA . GLU A 1 107 ? -3.847 2.454 9.446 1.00 97.31 107 GLU A CA 1
ATOM 798 C C . GLU A 1 107 ? -2.815 1.323 9.425 1.00 97.31 107 GLU A C 1
ATOM 800 O O . GLU A 1 107 ? -2.766 0.469 10.314 1.00 97.31 107 GLU A O 1
ATOM 805 N N . HIS A 1 108 ? -1.976 1.333 8.389 1.00 96.81 108 HIS A N 1
ATOM 806 C CA . HIS A 1 108 ? -0.841 0.428 8.227 1.00 96.81 108 HIS A CA 1
ATOM 807 C C . HIS A 1 108 ? 0.281 1.119 7.448 1.00 96.81 108 HIS A C 1
ATOM 809 O O . HIS A 1 108 ? 0.021 1.797 6.455 1.00 96.81 108 HIS A O 1
ATOM 815 N N . THR A 1 109 ? 1.534 0.939 7.868 1.00 97.81 109 THR A N 1
ATOM 816 C CA . THR A 1 109 ? 2.699 1.474 7.144 1.00 97.81 109 THR A CA 1
ATOM 817 C C . THR A 1 109 ? 3.414 0.349 6.407 1.00 97.81 109 THR A C 1
ATOM 819 O O . THR A 1 109 ? 3.835 -0.641 7.004 1.00 97.81 109 THR A O 1
ATOM 822 N N . VAL A 1 110 ? 3.555 0.502 5.092 1.00 97.88 110 VAL A N 1
ATOM 823 C CA . VAL A 1 110 ? 4.363 -0.377 4.245 1.00 97.88 110 VAL A CA 1
ATOM 824 C C . VAL A 1 110 ? 5.760 0.228 4.143 1.00 97.88 110 VAL A C 1
ATOM 826 O O . VAL A 1 110 ? 5.885 1.333 3.603 1.00 97.88 110 VAL A O 1
ATOM 829 N N . PRO A 1 111 ? 6.801 -0.449 4.654 1.00 97.56 111 PRO A N 1
ATOM 830 C CA . PRO A 1 111 ? 8.138 0.104 4.632 1.00 97.56 111 PRO A CA 1
ATOM 831 C C . PRO A 1 111 ? 8.771 -0.058 3.254 1.00 97.56 111 PRO A C 1
ATOM 833 O O . PRO A 1 111 ? 8.650 -1.121 2.645 1.00 97.5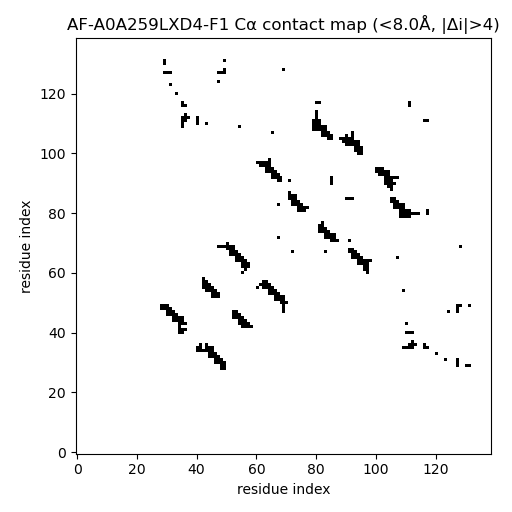6 111 PRO A O 1
ATOM 836 N N . PHE A 1 112 ? 9.478 0.966 2.785 1.00 97.06 112 PHE A N 1
ATOM 837 C CA . PHE A 1 112 ? 10.201 0.947 1.511 1.00 97.06 112 PHE A CA 1
ATOM 838 C C . PHE A 1 112 ? 11.656 1.341 1.725 1.00 97.06 112 PHE A C 1
ATOM 840 O O . PHE A 1 112 ? 11.949 2.274 2.466 1.00 97.06 112 PHE A O 1
ATOM 847 N N . GLN A 1 113 ? 12.571 0.645 1.051 1.00 97.00 113 GLN A N 1
ATOM 848 C CA . GLN A 1 113 ? 14.008 0.871 1.219 1.00 97.00 113 GLN A CA 1
ATOM 849 C C . GLN A 1 113 ? 14.441 2.263 0.744 1.00 97.00 113 GLN A C 1
ATOM 851 O O . GLN A 1 113 ? 15.391 2.836 1.275 1.00 97.00 113 GLN A O 1
ATOM 856 N N . SER A 1 114 ? 13.786 2.794 -0.290 1.00 95.50 114 SER A N 1
ATOM 857 C CA . SER A 1 114 ? 14.161 4.063 -0.904 1.00 95.50 114 SER A CA 1
ATOM 858 C C . SER A 1 114 ? 12.952 4.812 -1.456 1.00 95.50 114 SER A C 1
ATOM 860 O O . SER A 1 114 ? 11.892 4.238 -1.723 1.00 95.50 114 SER A O 1
ATOM 862 N N . ALA A 1 115 ? 13.141 6.111 -1.695 1.00 95.25 115 ALA A N 1
ATOM 863 C CA . ALA A 1 115 ? 12.144 6.947 -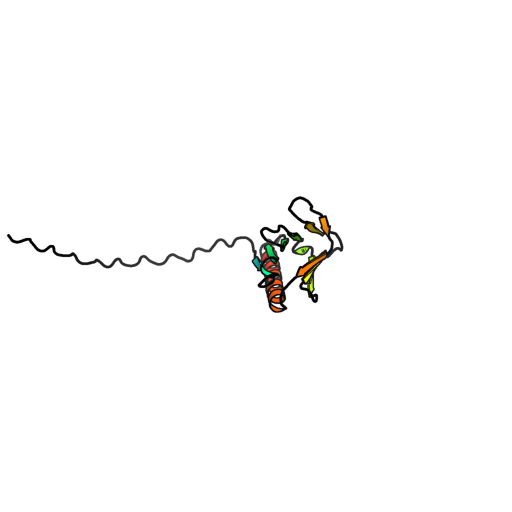2.355 1.00 95.25 115 ALA A CA 1
ATOM 864 C C . ALA A 1 115 ? 11.813 6.462 -3.780 1.00 95.25 115 ALA A C 1
ATOM 866 O O . ALA A 1 115 ? 10.691 6.650 -4.243 1.00 95.25 115 ALA A O 1
ATOM 867 N N . GLU A 1 116 ? 12.761 5.816 -4.464 1.00 95.12 116 GLU A N 1
ATOM 868 C CA . GLU A 1 116 ? 12.560 5.256 -5.803 1.00 95.12 116 GLU A CA 1
ATOM 869 C C . GLU A 1 116 ? 11.583 4.075 -5.784 1.00 95.12 116 GLU A C 1
ATOM 871 O O . GLU A 1 116 ? 10.647 4.038 -6.588 1.00 95.12 116 GLU A O 1
ATOM 876 N N . PHE A 1 117 ? 11.735 3.147 -4.831 1.00 95.25 117 PHE A N 1
ATOM 877 C CA . PHE A 1 117 ? 10.781 2.048 -4.665 1.00 95.25 117 PHE A CA 1
ATOM 878 C C . PHE A 1 117 ? 9.391 2.568 -4.274 1.00 95.25 117 PHE A C 1
ATOM 880 O O . PHE A 1 117 ? 8.393 2.124 -4.844 1.00 95.25 117 PHE A O 1
ATOM 887 N N . THR A 1 118 ? 9.324 3.559 -3.377 1.00 96.50 118 THR A N 1
ATOM 888 C CA . THR A 1 118 ? 8.076 4.254 -3.019 1.00 96.50 118 THR A CA 1
ATOM 889 C C . THR A 1 118 ? 7.394 4.853 -4.251 1.00 96.50 118 THR A C 1
ATOM 891 O O . THR A 1 118 ? 6.209 4.612 -4.481 1.00 96.50 118 THR A O 1
ATOM 894 N N . ALA A 1 119 ? 8.131 5.608 -5.070 1.00 96.00 119 ALA A N 1
ATOM 895 C CA . ALA A 1 119 ? 7.595 6.247 -6.269 1.00 96.00 119 ALA A CA 1
ATOM 896 C C . ALA A 1 119 ? 7.113 5.218 -7.302 1.00 96.00 119 ALA A C 1
ATOM 898 O O . ALA A 1 119 ? 6.016 5.357 -7.842 1.00 96.00 119 ALA A O 1
ATOM 899 N N . THR A 1 120 ? 7.896 4.161 -7.530 1.00 95.69 120 THR A N 1
ATOM 900 C CA . THR A 1 120 ? 7.546 3.070 -8.451 1.00 95.69 120 THR A CA 1
ATOM 901 C C . THR A 1 120 ? 6.251 2.382 -8.028 1.00 95.69 120 THR A C 1
ATOM 903 O O . THR A 1 120 ? 5.347 2.206 -8.842 1.00 95.69 120 THR A O 1
ATOM 906 N N . TYR A 1 121 ? 6.124 2.037 -6.747 1.00 96.94 121 TYR A N 1
ATOM 907 C CA . TYR A 1 121 ? 4.919 1.398 -6.231 1.00 96.94 121 TYR A CA 1
ATOM 908 C C . TYR A 1 121 ? 3.694 2.321 -6.310 1.00 96.94 121 TYR A C 1
ATOM 910 O O . TYR A 1 121 ? 2.624 1.886 -6.732 1.00 96.94 121 TYR A O 1
ATOM 918 N N . LEU A 1 122 ? 3.830 3.609 -5.977 1.00 97.12 122 LEU A N 1
ATOM 919 C CA . LEU A 1 122 ? 2.722 4.564 -6.100 1.00 97.12 122 LEU A CA 1
ATOM 920 C C . LEU A 1 122 ? 2.266 4.752 -7.552 1.00 97.12 122 LEU A C 1
ATOM 922 O O . LEU A 1 122 ? 1.062 4.850 -7.790 1.00 97.12 122 LEU A O 1
ATOM 926 N N . ALA A 1 123 ? 3.193 4.747 -8.514 1.00 96.94 123 ALA A N 1
ATOM 927 C CA . ALA A 1 123 ? 2.853 4.753 -9.935 1.00 96.94 123 ALA A CA 1
ATOM 928 C C . ALA A 1 123 ? 2.047 3.500 -10.320 1.00 96.94 123 ALA A C 1
ATOM 930 O O . ALA A 1 123 ? 0.971 3.623 -10.897 1.00 96.94 123 ALA A O 1
ATOM 931 N N . GLN A 1 124 ? 2.484 2.308 -9.896 1.00 97.00 124 GLN A N 1
ATOM 932 C CA . GLN A 1 124 ? 1.746 1.059 -10.131 1.00 97.00 124 GLN A CA 1
ATOM 933 C C . GLN A 1 124 ? 0.342 1.073 -9.510 1.00 97.00 124 GLN A C 1
ATOM 935 O O . GLN A 1 124 ? -0.610 0.602 -10.128 1.00 97.00 124 GLN A O 1
ATOM 940 N N . VAL A 1 125 ? 0.186 1.630 -8.305 1.00 97.12 125 VAL A N 1
ATOM 941 C CA . VAL A 1 125 ? -1.126 1.782 -7.655 1.00 97.12 125 VAL A CA 1
ATOM 942 C C . VAL A 1 125 ? -2.017 2.758 -8.428 1.00 97.12 125 VAL A C 1
ATOM 944 O O . VAL A 1 125 ? -3.212 2.501 -8.576 1.00 97.12 125 VAL A O 1
ATOM 947 N N . ALA A 1 126 ? -1.468 3.870 -8.921 1.00 96.38 126 ALA A N 1
ATOM 948 C CA . ALA A 1 126 ? -2.211 4.832 -9.732 1.00 96.38 126 ALA A CA 1
ATOM 949 C C . ALA A 1 126 ? -2.680 4.211 -11.058 1.00 96.38 126 ALA A C 1
ATOM 951 O O . ALA A 1 126 ? -3.866 4.298 -11.386 1.00 96.38 126 ALA A O 1
ATOM 952 N N . ASP A 1 127 ? -1.784 3.513 -11.759 1.00 95.25 127 ASP A N 1
ATOM 953 C CA . ASP A 1 127 ? -2.089 2.797 -13.000 1.00 95.25 127 ASP A CA 1
ATOM 954 C C . ASP A 1 127 ? -3.147 1.713 -12.771 1.00 95.25 127 ASP A C 1
ATOM 956 O O . ASP A 1 127 ? -4.106 1.599 -13.537 1.00 95.25 127 ASP A O 1
ATOM 960 N N . LEU A 1 128 ? -3.028 0.955 -11.675 1.00 95.38 128 LEU A N 1
ATOM 961 C CA . LEU A 1 128 ? -4.003 -0.060 -11.287 1.00 95.38 128 LEU A CA 1
ATOM 962 C C . LEU A 1 128 ? -5.389 0.555 -11.068 1.00 95.38 128 LEU A C 1
ATOM 964 O O . LEU A 1 128 ? -6.369 0.060 -11.621 1.00 95.38 128 LEU A O 1
ATOM 968 N N . ARG A 1 129 ? -5.492 1.656 -10.311 1.00 94.75 129 ARG A N 1
ATOM 969 C CA . ARG A 1 129 ? -6.771 2.355 -10.093 1.00 94.75 129 ARG A CA 1
ATOM 970 C C . ARG A 1 129 ? -7.396 2.807 -11.407 1.00 94.75 129 ARG A C 1
ATOM 972 O O . ARG A 1 129 ? -8.586 2.572 -11.612 1.00 94.75 129 ARG A O 1
ATOM 979 N N . ALA A 1 130 ? -6.606 3.421 -12.287 1.00 93.38 130 ALA A N 1
ATOM 980 C CA . ALA A 1 130 ? -7.077 3.881 -13.589 1.00 93.38 130 ALA A CA 1
ATOM 981 C C . ALA A 1 130 ? -7.585 2.710 -14.449 1.00 93.38 130 ALA A C 1
ATOM 983 O O . ALA A 1 130 ? -8.688 2.771 -14.995 1.00 93.38 130 ALA A O 1
ATOM 984 N N . ALA A 1 131 ? -6.829 1.611 -14.507 1.00 92.31 131 ALA A N 1
ATOM 985 C CA . ALA A 1 131 ? -7.209 0.417 -15.256 1.00 92.31 131 ALA A CA 1
ATOM 986 C C . ALA A 1 131 ? -8.493 -0.230 -14.709 1.00 92.31 131 ALA A C 1
ATOM 988 O O . ALA A 1 131 ? -9.378 -0.606 -15.477 1.00 92.31 131 ALA A O 1
ATOM 989 N N . CYS A 1 132 ? -8.632 -0.320 -13.386 1.00 91.31 132 CYS A N 1
ATOM 990 C CA . CYS A 1 132 ? -9.812 -0.898 -12.748 1.00 91.31 132 CYS A CA 1
ATOM 991 C C . CYS A 1 132 ? -11.071 -0.050 -12.953 1.00 91.31 132 CYS A C 1
ATOM 993 O O . CYS A 1 132 ? -12.150 -0.607 -13.124 1.00 91.31 132 CYS A O 1
ATOM 995 N N . GLN A 1 133 ? -10.946 1.279 -12.988 1.00 90.12 133 GLN A N 1
ATOM 996 C CA . GLN A 1 133 ? -12.062 2.172 -13.316 1.00 90.12 133 GLN A CA 1
ATOM 997 C C . GLN A 1 133 ? -12.493 2.037 -14.780 1.00 90.12 133 GLN A C 1
ATOM 999 O O . GLN A 1 133 ? -13.687 2.004 -15.057 1.00 90.12 133 GLN A O 1
ATOM 1004 N N . ALA A 1 134 ? -11.542 1.901 -15.709 1.00 87.44 134 ALA A N 1
ATOM 1005 C CA . ALA A 1 134 ? -11.840 1.705 -17.129 1.00 87.44 134 ALA A CA 1
ATOM 1006 C C . ALA A 1 134 ? -12.510 0.349 -17.428 1.00 87.44 134 ALA A C 1
ATOM 1008 O O . ALA A 1 134 ? -13.230 0.221 -18.416 1.00 87.44 134 ALA A O 1
ATOM 1009 N N . ALA A 1 135 ? -12.277 -0.660 -16.583 1.00 79.12 135 ALA A N 1
ATOM 1010 C CA . ALA A 1 135 ? -12.854 -1.994 -16.725 1.00 79.12 135 ALA A CA 1
ATOM 1011 C C . ALA A 1 135 ? -14.299 -2.115 -16.201 1.00 79.12 135 ALA A C 1
ATOM 1013 O O . ALA A 1 135 ? -14.956 -3.118 -16.482 1.00 79.12 135 ALA A O 1
ATOM 1014 N N . VAL A 1 136 ? -14.810 -1.128 -15.452 1.00 72.62 136 VAL A N 1
ATOM 1015 C CA . VAL A 1 136 ? -16.218 -1.098 -15.030 1.00 72.62 136 VAL A CA 1
ATOM 1016 C C . VAL A 1 136 ? -17.050 -0.557 -16.199 1.00 72.62 136 VAL A C 1
ATOM 1018 O O . VAL A 1 136 ? -16.900 0.617 -16.541 1.00 72.62 136 VAL A O 1
ATOM 1021 N N . PRO A 1 137 ? -17.914 -1.368 -16.844 1.00 55.25 137 PRO A N 1
ATOM 1022 C CA . PRO A 1 137 ? -18.773 -0.866 -17.909 1.00 55.25 137 PRO A CA 1
ATOM 1023 C C . PRO A 1 137 ? -19.669 0.250 -17.362 1.00 55.25 137 PRO A C 1
ATOM 1025 O O . PRO A 1 137 ? -20.219 0.130 -16.264 1.00 55.25 137 PRO A O 1
ATOM 1028 N N . ALA A 1 138 ? -19.794 1.340 -18.123 1.00 53.59 138 ALA A N 1
ATOM 1029 C CA . ALA A 1 138 ? -20.749 2.396 -17.809 1.00 53.59 138 ALA A CA 1
ATOM 1030 C C . ALA A 1 138 ? -22.167 1.792 -17.696 1.00 53.59 138 ALA A C 1
ATOM 1032 O O . ALA A 1 138 ? -22.474 0.870 -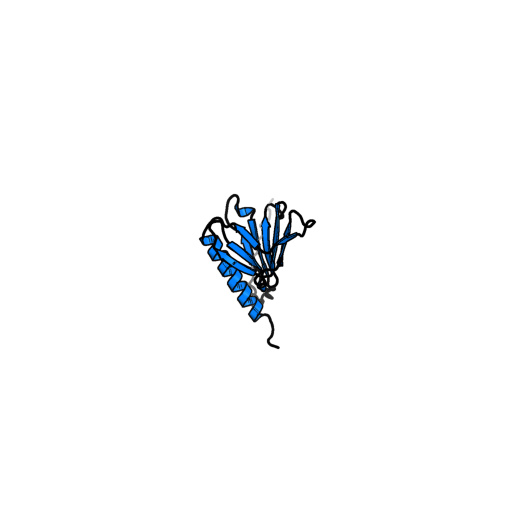18.460 1.00 53.59 138 ALA A O 1
ATOM 1033 N N . PRO A 1 139 ? -22.989 2.260 -16.738 1.00 50.25 139 PRO A N 1
ATOM 1034 C CA . PRO A 1 139 ? -24.345 1.754 -16.539 1.00 50.25 139 PRO A CA 1
ATOM 1035 C C . PRO A 1 139 ? -25.246 1.963 -17.762 1.00 50.25 139 PRO A C 1
ATOM 1037 O O . PRO A 1 139 ? -25.038 2.956 -18.500 1.00 50.25 139 PRO A O 1
#